Protein AF-A0A7Y8D3M2-F1 (afdb_monomer_lite)

Structure (mmCIF, N/CA/C/O backbone):
data_AF-A0A7Y8D3M2-F1
#
_entry.id   AF-A0A7Y8D3M2-F1
#
loop_
_atom_site.group_PDB
_atom_site.id
_atom_site.type_symbol
_atom_site.label_atom_id
_atom_site.label_alt_id
_atom_site.label_comp_id
_atom_site.label_asym_id
_atom_site.label_entity_id
_atom_site.label_seq_id
_atom_site.pdbx_PDB_ins_code
_atom_site.Cartn_x
_atom_site.Cartn_y
_atom_site.Cartn_z
_atom_site.occupancy
_atom_site.B_iso_or_equiv
_atom_site.auth_seq_id
_atom_site.auth_comp_id
_atom_site.auth_asym_id
_atom_site.auth_atom_id
_atom_site.pdbx_PDB_model_num
ATOM 1 N N . MET A 1 1 ? 18.137 -14.668 7.856 1.00 37.66 1 MET A N 1
ATOM 2 C CA . MET A 1 1 ? 16.930 -13.903 7.474 1.00 37.66 1 MET A CA 1
ATOM 3 C C . MET A 1 1 ? 17.131 -12.481 7.973 1.00 37.66 1 MET A C 1
ATOM 5 O O . MET A 1 1 ? 17.219 -12.313 9.177 1.00 37.66 1 MET A O 1
ATOM 9 N N . ARG A 1 2 ? 17.319 -11.489 7.088 1.00 42.94 2 ARG A N 1
ATOM 10 C CA . ARG A 1 2 ? 17.307 -10.069 7.501 1.00 42.94 2 ARG A CA 1
ATOM 11 C C . ARG A 1 2 ? 15.896 -9.751 7.978 1.00 42.94 2 ARG A C 1
ATOM 13 O O . ARG A 1 2 ? 14.955 -10.026 7.230 1.00 42.94 2 ARG A O 1
ATOM 20 N N . ASN A 1 3 ? 15.762 -9.272 9.208 1.00 48.16 3 ASN A N 1
ATOM 21 C CA . ASN A 1 3 ? 14.466 -9.111 9.857 1.00 48.16 3 ASN A CA 1
ATOM 22 C C . ASN A 1 3 ? 13.624 -8.103 9.062 1.00 48.16 3 ASN A C 1
ATOM 24 O O . ASN A 1 3 ? 14.144 -7.096 8.581 1.00 48.16 3 ASN A O 1
ATOM 28 N N . ARG A 1 4 ? 12.328 -8.384 8.890 1.00 54.56 4 ARG A N 1
ATOM 29 C CA . ARG A 1 4 ? 11.352 -7.494 8.230 1.00 54.56 4 ARG A CA 1
ATOM 30 C C . ARG A 1 4 ? 11.491 -6.053 8.740 1.00 54.56 4 ARG A C 1
ATOM 32 O O . ARG A 1 4 ? 11.530 -5.112 7.951 1.00 54.56 4 ARG A O 1
ATOM 39 N N . ASP A 1 5 ? 11.693 -5.924 10.045 1.00 53.41 5 ASP A N 1
ATOM 40 C CA . ASP A 1 5 ? 11.836 -4.652 10.741 1.00 53.41 5 ASP A CA 1
ATOM 41 C C . ASP A 1 5 ? 13.159 -3.946 10.396 1.00 53.41 5 ASP A C 1
ATOM 43 O O . ASP A 1 5 ? 13.180 -2.727 10.270 1.00 53.41 5 ASP A O 1
ATOM 47 N N . GLU A 1 6 ? 14.250 -4.673 10.127 1.00 52.72 6 GLU A N 1
ATOM 48 C CA . GLU A 1 6 ? 15.521 -4.078 9.678 1.00 52.72 6 GLU A CA 1
ATOM 49 C C . GLU A 1 6 ? 15.407 -3.493 8.266 1.00 52.72 6 GLU A C 1
ATOM 51 O O . GLU A 1 6 ? 15.977 -2.438 7.986 1.00 52.72 6 GLU A O 1
ATOM 56 N N . GLN A 1 7 ? 14.660 -4.151 7.369 1.00 57.50 7 GLN A N 1
ATOM 57 C CA . GLN A 1 7 ? 14.440 -3.629 6.017 1.00 57.50 7 GLN A CA 1
ATOM 58 C C . GLN A 1 7 ? 13.581 -2.368 6.050 1.00 57.50 7 GLN A C 1
ATOM 60 O O . GLN A 1 7 ? 13.940 -1.378 5.420 1.00 57.50 7 GLN A O 1
ATOM 65 N N . MET A 1 8 ? 12.495 -2.367 6.822 1.00 57.88 8 MET A N 1
ATOM 66 C CA . MET A 1 8 ? 11.630 -1.192 6.943 1.00 57.88 8 MET A CA 1
ATOM 67 C C . MET A 1 8 ? 12.329 -0.036 7.663 1.00 57.88 8 MET A C 1
ATOM 69 O O . MET A 1 8 ? 12.269 1.099 7.202 1.00 57.88 8 MET A O 1
ATOM 73 N N . THR A 1 9 ? 13.086 -0.320 8.724 1.00 56.69 9 THR A N 1
ATOM 74 C CA . THR A 1 9 ? 13.885 0.696 9.429 1.00 56.69 9 THR A CA 1
ATOM 75 C C . THR A 1 9 ? 14.975 1.281 8.527 1.00 56.69 9 THR A C 1
ATOM 77 O O . THR A 1 9 ? 15.267 2.472 8.617 1.00 56.69 9 THR A O 1
ATOM 80 N N . SER A 1 10 ? 15.542 0.483 7.612 1.00 59.31 10 SER A N 1
ATOM 81 C CA . SER A 1 10 ? 16.498 0.962 6.607 1.00 59.31 10 SER A CA 1
ATOM 82 C C . SER A 1 10 ? 15.880 1.966 5.629 1.00 59.31 10 SER A C 1
ATOM 84 O O . SER A 1 10 ? 16.559 2.923 5.268 1.00 59.31 10 SER A O 1
ATOM 86 N N . TYR A 1 11 ? 14.623 1.766 5.217 1.00 61.88 11 TYR A N 1
ATOM 87 C CA . TYR A 1 11 ? 13.899 2.651 4.289 1.00 61.88 11 TYR A CA 1
ATOM 88 C C . TYR A 1 11 ? 13.519 4.008 4.904 1.00 61.88 11 TYR A C 1
ATOM 90 O O . TYR A 1 11 ? 13.349 5.002 4.199 1.00 61.88 11 TYR A O 1
ATOM 98 N N . PHE A 1 12 ? 13.406 4.068 6.231 1.00 63.91 12 PHE A N 1
ATOM 99 C CA . PHE A 1 12 ? 13.009 5.273 6.959 1.00 63.91 12 PHE A CA 1
ATOM 100 C C . PHE A 1 12 ? 14.108 5.823 7.860 1.00 63.91 12 PHE A C 1
ATOM 102 O O . PHE A 1 12 ? 13.784 6.529 8.806 1.00 63.91 12 PHE A O 1
ATOM 109 N N . LYS A 1 13 ? 15.388 5.504 7.616 1.00 62.22 13 LYS A N 1
ATOM 110 C CA . LYS A 1 13 ? 16.495 5.817 8.542 1.00 62.22 13 LYS A CA 1
ATOM 111 C C . LYS A 1 13 ? 16.426 7.225 9.147 1.00 62.22 13 LYS A C 1
ATOM 113 O O . LYS A 1 13 ? 16.533 7.321 10.368 1.00 62.22 13 LYS A O 1
ATOM 118 N N . ASP A 1 14 ? 16.107 8.231 8.333 1.00 67.56 14 ASP A N 1
ATOM 119 C CA . ASP A 1 14 ? 16.062 9.64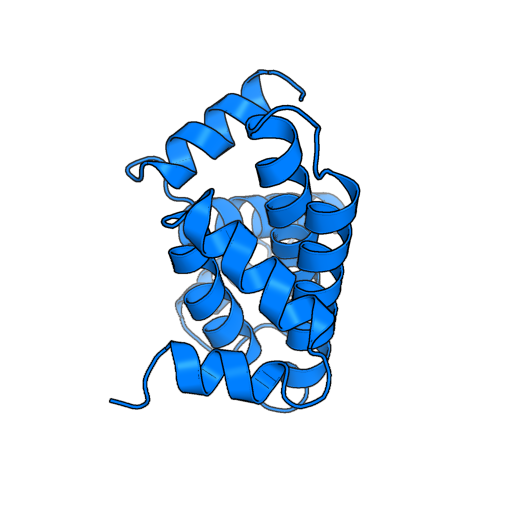8 8.723 1.00 67.56 14 ASP A CA 1
ATOM 120 C C . ASP A 1 14 ? 14.640 10.215 8.960 1.00 67.56 14 ASP A C 1
ATOM 122 O O . ASP A 1 14 ? 14.480 11.420 9.133 1.00 67.56 14 ASP A O 1
ATOM 126 N N . ASP A 1 15 ? 13.589 9.383 8.963 1.00 72.62 15 ASP A N 1
ATOM 127 C CA . ASP A 1 15 ? 12.196 9.821 9.162 1.00 72.62 15 ASP A CA 1
ATOM 128 C C . ASP A 1 15 ? 11.501 9.078 10.312 1.00 72.62 15 ASP A C 1
ATOM 130 O O . ASP A 1 15 ? 10.748 8.118 10.122 1.00 72.62 15 ASP A O 1
ATOM 134 N N . GLU A 1 16 ? 11.739 9.572 11.527 1.00 75.94 16 GLU A N 1
ATOM 135 C CA . GLU A 1 16 ? 11.112 9.086 12.762 1.00 75.94 16 GLU A CA 1
ATOM 136 C C . GLU A 1 16 ? 9.580 9.164 12.731 1.00 75.94 16 GLU A C 1
ATOM 138 O O . GLU A 1 16 ? 8.899 8.294 13.274 1.00 75.94 16 GLU A O 1
ATOM 143 N N . LYS A 1 17 ? 9.005 10.159 12.044 1.00 76.25 17 LYS A N 1
ATOM 144 C CA . LYS A 1 17 ? 7.549 10.305 11.951 1.00 76.25 17 LYS A CA 1
ATOM 145 C C . LYS A 1 17 ? 6.944 9.159 11.144 1.00 76.25 17 LYS A C 1
ATOM 147 O O . LYS A 1 17 ? 5.963 8.560 11.580 1.00 76.25 17 LYS A O 1
ATOM 152 N N . SER A 1 18 ? 7.546 8.818 10.007 1.00 75.25 18 SER A N 1
ATOM 153 C CA . SER A 1 18 ? 7.112 7.669 9.205 1.00 75.25 18 SER A CA 1
ATOM 154 C C . SER A 1 18 ? 7.260 6.348 9.963 1.00 75.25 18 SER A C 1
ATOM 156 O O . SER A 1 18 ? 6.365 5.514 9.863 1.00 75.25 18 SER A O 1
ATOM 158 N N . LYS A 1 19 ? 8.311 6.171 10.781 1.00 75.00 19 LYS A N 1
ATOM 159 C CA . LYS A 1 19 ? 8.466 4.981 11.648 1.00 75.00 19 LYS A CA 1
ATOM 160 C C . LYS A 1 19 ? 7.340 4.859 12.676 1.00 75.00 19 LYS A C 1
ATOM 162 O O . LYS A 1 19 ? 6.790 3.775 12.852 1.00 75.00 19 LYS A O 1
ATOM 167 N N . ILE A 1 20 ? 6.965 5.962 13.325 1.00 79.44 20 ILE A N 1
ATOM 168 C CA . ILE A 1 20 ? 5.862 5.981 14.297 1.00 79.44 20 ILE A CA 1
ATOM 169 C C . ILE A 1 20 ? 4.537 5.635 13.612 1.00 79.44 20 ILE A C 1
ATOM 171 O O . ILE A 1 20 ? 3.802 4.780 14.095 1.00 79.44 20 ILE A O 1
ATOM 175 N N . ILE A 1 21 ? 4.243 6.256 12.466 1.00 77.62 21 ILE A N 1
ATOM 176 C CA . ILE A 1 21 ? 3.005 5.991 11.716 1.00 77.62 21 ILE A CA 1
ATOM 177 C C . ILE A 1 21 ? 2.954 4.535 11.250 1.00 77.62 21 ILE A C 1
ATOM 179 O O . ILE A 1 21 ? 1.905 3.900 11.327 1.00 77.62 21 ILE A O 1
ATOM 183 N N . LEU A 1 22 ? 4.088 3.993 10.809 1.00 76.19 22 LEU A N 1
ATOM 184 C CA . LEU A 1 22 ? 4.212 2.590 10.441 1.00 76.19 22 LEU A CA 1
ATOM 185 C C . LEU A 1 22 ? 3.873 1.663 11.617 1.00 76.19 22 LEU A C 1
ATOM 187 O O . LEU A 1 22 ? 3.149 0.691 11.441 1.00 76.19 22 LEU A O 1
ATOM 191 N N . HIS A 1 23 ? 4.359 1.984 12.816 1.00 78.12 23 HIS A N 1
ATOM 192 C CA . HIS A 1 23 ? 4.078 1.208 14.021 1.00 78.12 23 HIS A CA 1
ATOM 193 C C . HIS A 1 23 ? 2.602 1.293 14.449 1.00 78.12 23 HIS A C 1
ATOM 195 O O . HIS A 1 23 ? 2.010 0.298 14.871 1.00 78.12 23 HIS A O 1
ATOM 201 N N . ILE A 1 24 ? 1.975 2.463 14.284 1.00 78.69 24 ILE A N 1
ATOM 202 C CA . ILE A 1 24 ? 0.531 2.636 14.497 1.00 78.69 24 ILE A CA 1
ATOM 203 C C . ILE A 1 24 ? -0.253 1.787 13.490 1.00 78.69 24 ILE A C 1
ATOM 205 O O . ILE A 1 24 ? -1.150 1.050 13.885 1.00 78.69 24 ILE A O 1
ATOM 209 N N . LEU A 1 25 ? 0.108 1.833 12.204 1.00 77.88 25 LEU A N 1
ATOM 210 C CA . LEU A 1 25 ? -0.511 1.001 11.170 1.00 77.88 25 LEU A CA 1
ATOM 211 C C . LEU A 1 25 ? -0.338 -0.494 11.465 1.00 77.88 25 LEU A C 1
ATOM 213 O O . LEU A 1 25 ? -1.263 -1.267 11.245 1.00 77.88 25 LEU A O 1
ATOM 217 N N . GLU A 1 26 ? 0.824 -0.910 11.965 1.00 77.69 26 GLU A N 1
ATOM 218 C CA . GLU A 1 26 ? 1.073 -2.298 12.354 1.00 77.69 26 GLU A CA 1
ATOM 219 C C . GLU A 1 26 ? 0.181 -2.758 13.505 1.00 77.69 26 GLU A C 1
ATOM 221 O O . GLU A 1 26 ? -0.290 -3.894 13.494 1.00 77.69 26 GLU A O 1
ATOM 226 N N . THR A 1 27 ? -0.074 -1.871 14.464 1.00 78.19 27 THR A N 1
ATOM 227 C CA . THR A 1 27 ? -0.938 -2.153 15.612 1.00 78.19 27 THR A CA 1
ATOM 228 C C . THR A 1 27 ? -2.411 -2.195 15.203 1.00 78.19 27 THR A C 1
ATOM 230 O O . THR A 1 27 ? -3.128 -3.118 15.585 1.00 78.19 27 THR A O 1
ATOM 233 N N . ASP A 1 28 ? -2.851 -1.232 14.389 1.00 73.00 28 ASP A N 1
ATOM 234 C CA . ASP A 1 28 ? -4.240 -1.110 13.938 1.00 73.00 28 ASP A CA 1
ATOM 235 C C . ASP A 1 28 ? -4.602 -2.165 12.879 1.00 73.00 28 ASP A C 1
ATOM 237 O O . ASP A 1 28 ? -5.699 -2.723 12.887 1.00 73.00 28 ASP A O 1
ATOM 241 N N . TRP A 1 29 ? -3.677 -2.452 11.958 1.00 73.75 29 TRP A N 1
ATOM 242 C CA . TRP A 1 29 ? -3.884 -3.324 10.801 1.00 73.75 29 TRP A CA 1
ATOM 243 C C . TRP A 1 29 ? -2.661 -4.212 10.507 1.00 73.75 29 TRP A C 1
ATOM 245 O O . TRP A 1 29 ? -1.997 -4.054 9.473 1.00 73.75 29 TRP A O 1
ATOM 255 N N . PRO A 1 30 ? -2.405 -5.246 11.334 1.00 70.75 30 PRO A N 1
ATOM 256 C CA . PRO A 1 30 ? -1.269 -6.157 11.147 1.00 70.75 30 PRO A CA 1
ATOM 257 C C . PRO A 1 30 ? -1.259 -6.850 9.775 1.00 70.75 30 PRO A C 1
ATOM 259 O O . PRO A 1 30 ? -0.211 -7.215 9.243 1.00 70.75 30 PRO A O 1
ATOM 262 N N . THR A 1 31 ? -2.437 -7.042 9.179 1.00 67.12 31 THR A N 1
ATOM 263 C CA . THR A 1 31 ? -2.607 -7.649 7.854 1.00 67.12 31 THR A CA 1
ATOM 264 C C . THR A 1 31 ? -2.253 -6.692 6.716 1.00 67.12 31 THR A C 1
ATOM 266 O O . THR A 1 31 ? -1.716 -7.142 5.708 1.00 67.12 31 THR A O 1
ATOM 269 N N . ALA A 1 32 ? -2.455 -5.379 6.875 1.00 67.12 32 ALA A N 1
ATOM 270 C CA . ALA A 1 32 ? -2.008 -4.381 5.898 1.00 67.12 32 ALA A CA 1
ATOM 271 C C . ALA A 1 32 ? -0.472 -4.330 5.82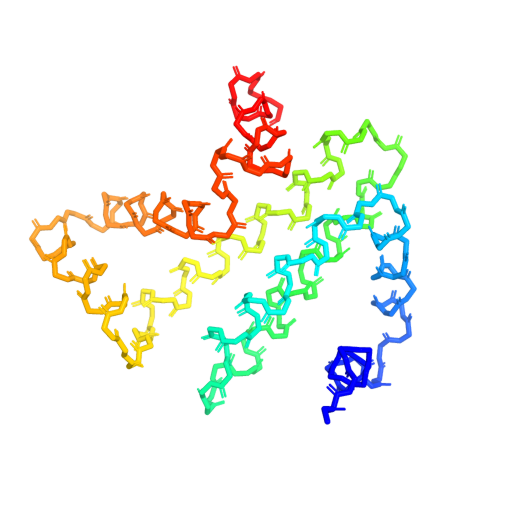4 1.00 67.12 32 ALA A C 1
ATOM 273 O O . ALA A 1 32 ? 0.106 -4.190 4.746 1.00 67.12 32 ALA A O 1
ATOM 274 N N . MET A 1 33 ? 0.204 -4.576 6.949 1.00 70.00 33 MET A N 1
ATOM 275 C CA . MET A 1 33 ? 1.663 -4.707 7.002 1.00 70.00 33 MET A CA 1
ATOM 276 C C . MET A 1 33 ? 2.208 -5.930 6.258 1.00 70.00 33 MET A C 1
ATOM 278 O O . MET A 1 33 ? 3.398 -5.970 5.961 1.00 70.00 33 MET A O 1
ATOM 282 N N . GLN A 1 34 ? 1.378 -6.918 5.911 1.00 67.44 34 GLN A N 1
ATOM 283 C CA . GLN A 1 34 ? 1.804 -8.038 5.059 1.00 67.44 34 GLN A CA 1
ATOM 284 C C . GLN A 1 34 ? 1.924 -7.627 3.584 1.00 67.44 34 GLN A C 1
ATOM 286 O O . GLN A 1 34 ? 2.667 -8.250 2.823 1.00 67.44 34 GLN A O 1
ATOM 291 N N . VAL A 1 35 ? 1.236 -6.552 3.191 1.00 66.31 35 VAL A N 1
ATOM 292 C CA . VAL A 1 35 ? 1.246 -6.007 1.829 1.00 66.31 35 VAL A CA 1
ATOM 293 C C . VAL A 1 35 ? 2.522 -5.208 1.568 1.00 66.31 35 VAL A C 1
ATOM 295 O O . VAL A 1 35 ? 3.077 -5.27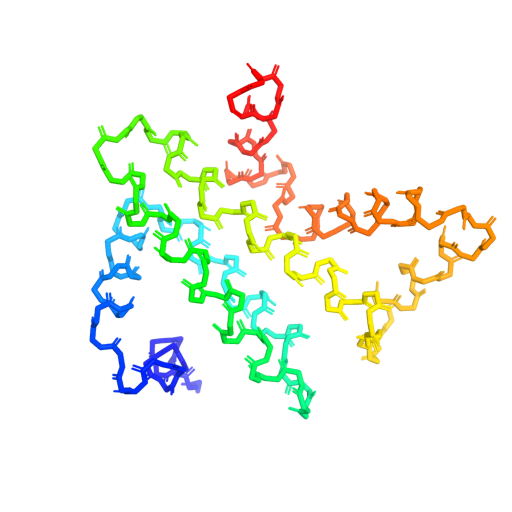2 0.474 1.00 66.31 35 VAL A O 1
ATOM 298 N N . VAL A 1 36 ? 3.038 -4.508 2.583 1.00 67.56 36 VAL A N 1
ATOM 299 C CA . VAL A 1 36 ? 4.184 -3.594 2.444 1.00 67.56 36 VAL A CA 1
ATOM 300 C C . VAL A 1 36 ? 5.473 -4.299 1.990 1.00 67.56 36 VAL A C 1
ATOM 302 O O . VAL A 1 36 ? 6.080 -3.834 1.030 1.00 67.56 36 VAL A O 1
ATOM 305 N N . PRO A 1 37 ? 5.899 -5.443 2.562 1.00 65.12 37 PRO A N 1
ATOM 306 C CA . PRO A 1 37 ? 7.077 -6.162 2.078 1.00 65.12 37 PRO A CA 1
ATOM 307 C C . PRO A 1 37 ? 6.926 -6.681 0.645 1.00 65.12 37 PRO A C 1
ATOM 309 O O . PRO A 1 37 ? 7.899 -6.668 -0.102 1.00 65.12 37 PRO A O 1
ATOM 312 N N . ARG A 1 38 ? 5.720 -7.117 0.248 1.00 65.19 38 ARG A N 1
ATOM 313 C CA . ARG A 1 38 ? 5.440 -7.549 -1.131 1.00 65.19 38 ARG A CA 1
ATOM 314 C C . ARG A 1 38 ? 5.513 -6.367 -2.091 1.00 65.19 38 ARG A C 1
ATOM 316 O O . ARG A 1 38 ? 6.194 -6.457 -3.102 1.00 65.19 38 ARG A O 1
ATOM 323 N N . ALA A 1 39 ? 4.902 -5.242 -1.732 1.00 65.25 39 ALA A N 1
ATOM 324 C CA . ALA A 1 39 ? 5.009 -3.987 -2.468 1.00 65.25 39 ALA A CA 1
ATOM 325 C C . ALA A 1 39 ? 6.477 -3.553 -2.642 1.00 65.25 39 ALA A C 1
ATOM 327 O O . ALA A 1 39 ? 6.907 -3.264 -3.752 1.00 65.25 39 ALA A O 1
ATOM 328 N N . LEU A 1 40 ? 7.276 -3.605 -1.572 1.00 65.75 40 LEU A N 1
ATOM 329 C CA . LEU A 1 40 ? 8.703 -3.268 -1.607 1.00 65.75 40 LEU A CA 1
ATOM 330 C C . LEU A 1 40 ? 9.544 -4.251 -2.439 1.00 65.75 40 LEU A C 1
ATOM 332 O O . LEU A 1 40 ? 10.554 -3.843 -3.008 1.00 65.75 40 LEU A O 1
ATOM 336 N N . GLN A 1 41 ? 9.151 -5.526 -2.546 1.00 65.00 41 GLN A N 1
ATOM 337 C CA . GLN A 1 41 ? 9.808 -6.480 -3.451 1.00 65.00 41 GLN A CA 1
ATOM 338 C C . GLN A 1 41 ? 9.649 -6.072 -4.920 1.00 65.00 41 GLN A C 1
ATOM 340 O O . GLN A 1 41 ? 10.622 -6.166 -5.663 1.00 65.00 41 GLN A O 1
ATOM 345 N N . TYR A 1 42 ? 8.487 -5.543 -5.315 1.00 60.75 42 TYR A N 1
ATOM 346 C CA . TYR A 1 42 ? 8.274 -5.000 -6.664 1.00 60.75 42 TYR A CA 1
ATOM 347 C C . TYR A 1 42 ? 9.044 -3.696 -6.924 1.00 60.75 42 TYR A C 1
ATOM 349 O O . TYR A 1 42 ? 9.278 -3.341 -8.071 1.00 60.75 42 TYR A O 1
ATOM 357 N N . MET A 1 43 ? 9.466 -2.989 -5.872 1.00 63.03 43 MET A N 1
ATOM 358 C CA . MET A 1 43 ? 10.170 -1.703 -5.969 1.00 63.03 43 MET A CA 1
ATOM 359 C C . MET A 1 43 ? 11.703 -1.840 -5.889 1.00 63.03 43 MET A C 1
ATOM 361 O O . MET A 1 43 ? 12.413 -0.834 -5.904 1.00 63.03 43 MET A O 1
ATOM 365 N N . ARG A 1 44 ? 12.234 -3.063 -5.755 1.00 57.00 44 ARG A N 1
ATOM 366 C CA . ARG A 1 44 ? 13.620 -3.332 -5.329 1.00 57.00 44 ARG A CA 1
ATOM 367 C C . ARG A 1 44 ? 14.683 -3.364 -6.436 1.00 57.00 44 ARG A C 1
ATOM 369 O O . ARG A 1 44 ? 15.843 -3.640 -6.132 1.00 57.00 44 ARG A O 1
ATOM 376 N N . THR A 1 45 ? 14.333 -3.081 -7.686 1.00 56.81 45 THR A N 1
ATOM 377 C CA . THR A 1 45 ? 15.257 -3.136 -8.830 1.00 56.81 45 THR A CA 1
ATOM 378 C C . THR A 1 45 ? 15.792 -1.750 -9.210 1.00 56.81 45 THR A C 1
ATOM 380 O O . THR A 1 45 ? 15.129 -0.979 -9.893 1.00 56.81 45 THR A O 1
ATOM 383 N N . GLY A 1 46 ? 17.028 -1.428 -8.810 1.00 59.91 46 GLY A N 1
ATOM 384 C CA . GLY A 1 46 ? 17.745 -0.246 -9.316 1.00 59.91 46 GLY A CA 1
ATOM 385 C C . GLY A 1 46 ? 17.090 1.100 -8.963 1.00 59.91 46 GLY A C 1
ATOM 386 O O . GLY A 1 46 ? 16.836 1.384 -7.794 1.00 59.91 46 GLY A O 1
ATOM 387 N N . GLU A 1 47 ? 16.837 1.946 -9.966 1.00 58.56 47 GLU A N 1
ATOM 388 C CA . GLU A 1 47 ? 16.313 3.318 -9.811 1.00 58.56 47 GLU A CA 1
ATOM 389 C C . GLU A 1 47 ? 14.885 3.389 -9.225 1.00 58.56 47 GLU A C 1
ATOM 391 O O . GLU A 1 47 ? 14.446 4.448 -8.771 1.00 58.56 47 GLU A O 1
ATOM 396 N N . THR A 1 48 ? 14.161 2.265 -9.152 1.00 64.75 48 THR A N 1
ATOM 397 C CA . THR A 1 48 ? 12.776 2.209 -8.649 1.00 64.75 48 THR A CA 1
ATOM 398 C C . THR A 1 48 ? 12.660 2.318 -7.126 1.00 64.75 48 THR A C 1
ATOM 400 O O . THR A 1 48 ? 11.569 2.556 -6.606 1.00 64.75 48 THR A O 1
ATOM 403 N N . VAL A 1 49 ? 13.772 2.180 -6.397 1.00 67.81 49 VAL A N 1
ATOM 404 C CA . VAL A 1 49 ? 13.803 2.192 -4.923 1.00 67.81 49 VAL A CA 1
ATOM 405 C C . VAL A 1 49 ? 13.344 3.542 -4.363 1.00 67.81 49 VAL A C 1
ATOM 407 O O . VAL A 1 49 ? 12.474 3.581 -3.493 1.00 67.81 49 VAL A O 1
ATOM 410 N N . ALA A 1 50 ? 13.851 4.651 -4.910 1.00 70.31 50 ALA A N 1
ATOM 411 C CA . ALA A 1 50 ? 13.475 6.002 -4.479 1.00 70.31 50 ALA A CA 1
ATOM 412 C C . ALA A 1 50 ? 12.000 6.321 -4.784 1.00 70.31 50 ALA A C 1
ATOM 414 O O . ALA A 1 50 ? 11.329 7.031 -4.031 1.00 70.31 50 ALA A O 1
ATOM 415 N N . TYR A 1 51 ? 11.468 5.767 -5.877 1.00 73.00 51 TYR A N 1
ATOM 416 C CA . TYR A 1 51 ? 10.053 5.893 -6.207 1.00 73.00 51 TYR A CA 1
ATOM 417 C C . TYR A 1 51 ? 9.184 5.102 -5.223 1.00 73.00 51 TYR A C 1
ATOM 419 O O . TYR A 1 51 ? 8.204 5.630 -4.701 1.00 73.00 51 TYR A O 1
ATOM 427 N N . GLY A 1 52 ? 9.578 3.868 -4.907 1.00 73.06 52 GLY A N 1
ATOM 428 C CA . GLY A 1 52 ? 8.901 3.042 -3.914 1.00 73.06 52 GLY A CA 1
ATOM 429 C C . GLY A 1 52 ? 8.842 3.686 -2.528 1.00 73.06 52 GLY A C 1
ATOM 430 O O . GLY A 1 52 ? 7.787 3.717 -1.893 1.00 73.06 52 GLY A O 1
ATOM 431 N N . GLU A 1 53 ? 9.947 4.296 -2.097 1.00 74.88 53 GLU A N 1
ATOM 432 C CA . GLU A 1 53 ? 9.996 5.105 -0.876 1.00 74.88 53 GLU A CA 1
ATOM 433 C C . GLU A 1 53 ? 9.008 6.268 -0.911 1.00 74.88 53 GLU A C 1
ATOM 435 O O . GLU A 1 53 ? 8.283 6.496 0.059 1.00 74.88 53 GLU A O 1
ATOM 440 N N . LYS A 1 54 ? 8.948 6.997 -2.029 1.00 80.75 54 LYS A N 1
ATOM 441 C CA . LYS A 1 54 ? 8.018 8.116 -2.200 1.00 80.75 54 LYS A CA 1
ATOM 442 C C . LYS A 1 54 ? 6.561 7.658 -2.103 1.00 80.75 54 LYS A C 1
ATOM 444 O O . LYS A 1 54 ? 5.773 8.309 -1.419 1.00 80.75 54 LYS A O 1
ATOM 449 N N . VAL A 1 55 ? 6.213 6.537 -2.737 1.00 82.56 55 VAL A N 1
ATOM 450 C CA . VAL A 1 55 ? 4.864 5.946 -2.683 1.00 82.56 55 VAL A CA 1
ATOM 451 C C . VAL A 1 55 ? 4.504 5.539 -1.256 1.00 82.56 55 VAL A C 1
ATOM 453 O O . VAL A 1 55 ? 3.425 5.878 -0.762 1.00 82.56 55 VAL A O 1
ATOM 456 N N . LEU A 1 56 ? 5.415 4.863 -0.554 1.00 81.50 56 LEU A N 1
ATOM 457 C CA . LEU A 1 56 ? 5.165 4.420 0.814 1.00 81.50 56 LEU A CA 1
ATOM 458 C C . LEU A 1 56 ? 5.033 5.609 1.779 1.00 81.50 56 LEU A C 1
ATOM 460 O O . LEU A 1 56 ? 4.130 5.625 2.613 1.00 81.50 56 LEU A O 1
ATOM 464 N N . ARG A 1 57 ? 5.860 6.650 1.623 1.00 83.06 57 ARG A N 1
ATOM 465 C CA . ARG A 1 57 ? 5.748 7.903 2.389 1.00 83.06 57 ARG A CA 1
ATOM 466 C C . ARG A 1 57 ? 4.420 8.614 2.136 1.00 83.06 57 ARG A C 1
ATOM 468 O O . ARG A 1 57 ? 3.795 9.068 3.090 1.00 83.06 57 ARG A O 1
ATOM 475 N N . ALA A 1 58 ? 3.965 8.681 0.885 1.00 86.12 58 ALA A N 1
ATOM 476 C CA . ALA A 1 58 ? 2.665 9.260 0.547 1.00 86.12 58 ALA A CA 1
ATOM 477 C C . ALA A 1 58 ? 1.510 8.474 1.192 1.00 86.12 58 ALA A C 1
ATOM 479 O O . ALA A 1 58 ? 0.605 9.070 1.774 1.00 86.12 58 ALA A O 1
ATOM 480 N N . SER A 1 59 ? 1.596 7.143 1.168 1.00 86.88 59 SER A N 1
ATOM 481 C CA . SER A 1 59 ? 0.616 6.239 1.786 1.00 86.88 59 SER A CA 1
ATOM 482 C C . SER A 1 59 ? 0.550 6.420 3.307 1.00 86.88 59 SER A C 1
ATOM 484 O O . SER A 1 59 ? -0.532 6.530 3.882 1.00 86.88 59 SER A O 1
ATOM 486 N N . LEU A 1 60 ? 1.704 6.524 3.978 1.00 85.19 60 LEU A N 1
ATOM 487 C CA . LEU A 1 60 ? 1.773 6.786 5.420 1.00 85.19 60 LEU A CA 1
ATOM 488 C C . LEU A 1 60 ? 1.296 8.199 5.778 1.00 85.19 60 LEU A C 1
ATOM 490 O O . LEU A 1 60 ? 0.612 8.381 6.783 1.00 85.19 60 LEU A O 1
ATOM 494 N N . ALA A 1 61 ? 1.604 9.203 4.958 1.00 86.88 61 ALA A N 1
ATOM 495 C CA . ALA A 1 61 ? 1.115 10.562 5.166 1.00 86.88 61 ALA A CA 1
ATOM 496 C C . ALA A 1 61 ? -0.417 10.637 5.062 1.00 86.88 61 ALA A C 1
ATOM 498 O O . ALA A 1 61 ? -1.054 11.274 5.903 1.00 86.88 61 ALA A O 1
ATOM 499 N N . ALA A 1 62 ? -1.005 9.948 4.080 1.00 87.00 62 ALA A N 1
ATOM 500 C CA . ALA A 1 62 ? -2.450 9.844 3.916 1.00 87.00 62 ALA A CA 1
ATOM 501 C C . ALA A 1 62 ? -3.107 9.083 5.081 1.00 87.00 62 ALA A C 1
ATOM 503 O O . ALA A 1 62 ? -4.105 9.554 5.626 1.00 87.00 62 ALA A O 1
ATOM 504 N N . TYR A 1 63 ? -2.503 7.982 5.544 1.00 86.38 63 TYR A N 1
ATOM 505 C CA . TYR A 1 63 ? -2.948 7.285 6.756 1.00 86.38 63 TYR A CA 1
ATOM 506 C C . TYR A 1 63 ? -2.940 8.202 7.984 1.00 86.38 63 TYR A C 1
ATOM 508 O O . TYR A 1 63 ? -3.925 8.282 8.714 1.00 86.38 63 TYR A O 1
ATOM 516 N N . ASN A 1 64 ? -1.849 8.947 8.183 1.00 86.69 64 ASN A N 1
ATOM 517 C CA . ASN A 1 64 ? -1.711 9.885 9.291 1.00 86.69 64 ASN A CA 1
ATOM 518 C C . ASN A 1 64 ? -2.754 11.011 9.239 1.00 86.69 64 ASN A C 1
ATOM 520 O O . ASN A 1 64 ? -3.271 11.413 10.276 1.00 86.69 64 ASN A O 1
ATOM 524 N N . ALA A 1 65 ? -3.072 11.520 8.047 1.00 89.12 65 ALA A N 1
ATOM 525 C CA . ALA A 1 65 ? -4.124 12.520 7.863 1.00 89.12 65 ALA A CA 1
ATOM 526 C C . ALA A 1 65 ? -5.531 11.962 8.143 1.00 89.12 65 ALA A C 1
ATOM 528 O O . ALA A 1 65 ? -6.421 12.716 8.527 1.00 89.12 65 ALA A O 1
ATOM 529 N N . ALA A 1 66 ? -5.723 10.651 7.980 1.00 87.19 66 ALA A N 1
ATOM 530 C CA . ALA A 1 66 ? -6.974 9.963 8.269 1.00 87.19 66 ALA A CA 1
ATOM 531 C C . ALA A 1 66 ? -7.098 9.490 9.731 1.00 87.19 66 ALA A C 1
ATOM 533 O O . ALA A 1 66 ? -8.129 8.923 10.098 1.00 87.19 66 ALA A O 1
ATOM 534 N N . LEU A 1 67 ? -6.093 9.700 10.590 1.00 84.25 67 LEU A N 1
ATOM 535 C CA . LEU A 1 67 ? -6.192 9.340 12.009 1.00 84.25 67 LEU A CA 1
ATOM 536 C C . LEU A 1 67 ? -7.391 10.039 12.668 1.00 84.25 67 LEU A C 1
ATOM 538 O O . LEU A 1 67 ? -7.618 11.231 12.485 1.00 84.25 67 LEU A O 1
ATOM 542 N N . GLY A 1 68 ? -8.177 9.273 13.428 1.00 82.50 68 GLY A N 1
ATOM 543 C CA . GLY A 1 68 ? -9.440 9.732 14.021 1.00 82.50 68 GLY A CA 1
ATOM 544 C C . GLY A 1 68 ? -10.684 9.534 13.143 1.00 82.50 68 GLY A C 1
ATOM 545 O O . GLY A 1 68 ? -11.796 9.678 13.644 1.00 82.50 68 GLY A O 1
ATOM 546 N N . LEU A 1 69 ? -10.533 9.152 11.868 1.00 88.69 69 LEU A N 1
ATOM 547 C CA . LEU A 1 69 ? -11.644 8.728 11.004 1.00 88.69 69 LEU A CA 1
ATOM 548 C C . LEU A 1 69 ? -11.976 7.241 11.202 1.00 88.69 69 LEU A C 1
ATOM 550 O O . LEU A 1 69 ? -11.175 6.521 11.800 1.00 88.69 69 LEU A O 1
ATOM 554 N N . PRO A 1 70 ? -13.118 6.740 10.687 1.00 85.81 70 PRO A N 1
ATOM 555 C CA . PRO A 1 70 ? -13.454 5.323 10.760 1.00 85.81 70 PRO A CA 1
ATOM 556 C C . PRO A 1 70 ? -12.363 4.423 10.178 1.00 85.81 70 PRO A C 1
ATOM 558 O O . PRO A 1 70 ? -11.731 4.745 9.173 1.00 85.81 70 PRO A O 1
ATOM 561 N N . ASP A 1 71 ? -12.196 3.255 10.787 1.00 80.25 71 ASP A N 1
ATOM 562 C CA . ASP A 1 71 ? -11.202 2.232 10.453 1.00 80.25 71 ASP A CA 1
ATOM 563 C C . ASP A 1 71 ? -11.069 1.943 8.946 1.00 80.25 71 ASP A C 1
ATOM 565 O O . ASP A 1 71 ? -9.963 1.913 8.406 1.00 80.25 71 ASP A O 1
ATOM 569 N N . GLN A 1 72 ? -12.198 1.811 8.243 1.00 81.12 72 GLN A N 1
ATOM 570 C CA . GLN A 1 72 ? -12.239 1.585 6.793 1.00 81.12 72 GLN A CA 1
ATOM 571 C C . GLN A 1 72 ? -11.677 2.765 5.988 1.00 81.12 72 GLN A C 1
ATOM 573 O O . GLN A 1 72 ? -10.976 2.558 5.000 1.00 81.12 72 GLN A O 1
ATOM 578 N N . THR A 1 73 ? -11.943 3.996 6.426 1.00 83.44 73 THR A N 1
ATOM 579 C CA . THR A 1 73 ? -11.434 5.219 5.796 1.00 83.44 73 THR A CA 1
ATOM 580 C C . THR A 1 73 ? -9.927 5.350 5.997 1.00 83.44 73 THR A C 1
ATOM 582 O O . THR A 1 73 ? -9.221 5.703 5.056 1.00 83.44 73 THR A O 1
ATOM 585 N N . ARG A 1 74 ? -9.413 5.006 7.188 1.00 84.81 74 ARG A N 1
ATOM 586 C CA . ARG A 1 74 ? -7.963 5.013 7.457 1.00 84.81 74 ARG A CA 1
ATOM 587 C C . ARG A 1 74 ? -7.241 3.984 6.602 1.00 84.81 74 ARG A C 1
ATOM 589 O O . ARG A 1 74 ? -6.262 4.308 5.936 1.00 84.81 74 ARG A O 1
ATOM 596 N N . LEU A 1 75 ? -7.765 2.759 6.564 1.00 82.06 75 LEU A N 1
ATOM 597 C CA . LEU A 1 75 ? -7.190 1.690 5.757 1.00 82.06 75 LEU A CA 1
ATOM 598 C C . LEU A 1 75 ? -7.196 2.044 4.265 1.00 82.06 75 LEU A C 1
ATOM 600 O O . LEU A 1 75 ? -6.196 1.834 3.581 1.00 82.06 75 LEU A O 1
ATOM 604 N N . LYS A 1 76 ? -8.288 2.637 3.769 1.00 84.69 76 LYS A N 1
ATOM 605 C CA . LYS A 1 76 ? -8.360 3.129 2.393 1.00 84.69 76 LYS A CA 1
ATOM 606 C C . LYS A 1 76 ? -7.329 4.217 2.111 1.00 84.69 76 LYS A C 1
ATOM 608 O O . LYS A 1 76 ? -6.619 4.116 1.116 1.00 84.69 76 LYS A O 1
ATOM 613 N N . ALA A 1 77 ? -7.199 5.198 3.003 1.00 86.88 77 ALA A N 1
ATOM 614 C CA . ALA A 1 77 ? -6.225 6.277 2.864 1.00 86.88 77 ALA A CA 1
ATOM 615 C C . ALA A 1 77 ? -4.780 5.761 2.771 1.00 86.88 77 ALA A C 1
ATOM 617 O O . ALA A 1 77 ? -3.957 6.379 2.107 1.00 86.88 77 ALA A O 1
ATOM 618 N N . PHE A 1 78 ? -4.473 4.618 3.391 1.00 86.81 78 PHE A N 1
ATOM 619 C CA . PHE A 1 78 ? -3.183 3.954 3.227 1.00 86.81 78 PHE A CA 1
ATOM 620 C C . PHE A 1 78 ? -3.069 3.161 1.916 1.00 86.81 78 PHE A C 1
ATOM 622 O O . PHE A 1 78 ? -2.087 3.304 1.190 1.00 86.81 78 PHE A O 1
ATOM 629 N N . LEU A 1 79 ? -4.045 2.298 1.617 1.00 83.25 79 LEU A N 1
ATOM 630 C CA . LEU A 1 79 ? -3.954 1.352 0.500 1.00 83.25 79 LEU A CA 1
ATOM 631 C C . LEU A 1 79 ? -4.075 2.024 -0.867 1.00 83.25 79 LEU A C 1
ATOM 633 O O . LEU A 1 79 ? -3.440 1.581 -1.819 1.00 83.25 79 LEU A O 1
ATOM 637 N N . GLU A 1 80 ? -4.873 3.081 -0.984 1.00 86.12 80 GLU A N 1
ATOM 638 C CA . GLU A 1 80 ? -5.157 3.704 -2.273 1.00 86.12 80 GLU A CA 1
ATOM 639 C C . GLU A 1 80 ? -3.924 4.376 -2.906 1.00 86.12 80 GLU A C 1
ATOM 641 O O . GLU A 1 80 ? -3.577 3.992 -4.027 1.00 86.12 80 GLU A O 1
ATOM 646 N N . PRO A 1 81 ? -3.168 5.246 -2.202 1.00 85.56 81 PRO A N 1
ATOM 647 C CA . PRO A 1 81 ? -1.913 5.784 -2.731 1.00 85.56 81 PRO A CA 1
ATOM 648 C C . PRO A 1 81 ? -0.858 4.701 -2.987 1.00 85.56 81 PRO A C 1
ATOM 650 O O . PRO A 1 81 ? -0.051 4.830 -3.909 1.00 85.56 81 PRO A O 1
ATOM 653 N N . LEU A 1 82 ? -0.865 3.622 -2.195 1.00 83.25 82 LEU A N 1
ATOM 654 C CA . LEU A 1 82 ? 0.069 2.507 -2.351 1.00 83.25 82 LEU A CA 1
ATOM 655 C C . LEU A 1 82 ? -0.188 1.747 -3.659 1.00 83.25 82 LEU A C 1
ATOM 657 O O . LEU A 1 82 ? 0.743 1.505 -4.427 1.00 83.25 82 LEU A O 1
ATOM 661 N N . ILE A 1 83 ? -1.448 1.390 -3.922 1.00 81.94 83 ILE A N 1
ATOM 662 C CA . ILE A 1 83 ? -1.875 0.682 -5.136 1.00 81.94 83 ILE A CA 1
ATOM 663 C C . ILE A 1 83 ? -1.682 1.570 -6.367 1.00 81.94 83 ILE A C 1
ATOM 665 O O . ILE A 1 83 ? -1.184 1.098 -7.390 1.00 81.94 83 ILE A O 1
ATOM 669 N N . GLU A 1 84 ? -2.048 2.850 -6.283 1.00 83.25 84 GLU A N 1
ATOM 670 C CA . GLU A 1 84 ? -1.887 3.799 -7.386 1.00 83.25 84 GLU A CA 1
ATOM 671 C C . GLU A 1 84 ? -0.411 4.001 -7.737 1.00 83.25 84 GLU A C 1
ATOM 673 O O . GLU A 1 84 ? -0.025 3.867 -8.899 1.00 83.25 84 GLU A O 1
ATOM 678 N N . GLY A 1 85 ? 0.437 4.227 -6.731 1.00 78.25 85 GLY A N 1
ATOM 679 C CA . GLY A 1 85 ? 1.874 4.376 -6.928 1.00 78.25 85 GLY A CA 1
ATOM 680 C C . GLY A 1 85 ? 2.523 3.125 -7.520 1.00 78.25 85 GLY A C 1
ATOM 681 O O . GLY A 1 85 ? 3.330 3.225 -8.440 1.00 78.25 85 GLY A O 1
ATOM 682 N N . LEU A 1 86 ? 2.136 1.933 -7.064 1.00 75.25 86 LEU A N 1
ATOM 683 C CA . LEU A 1 86 ? 2.603 0.677 -7.658 1.00 75.25 86 LEU A CA 1
ATOM 684 C C . LEU A 1 86 ? 2.134 0.499 -9.105 1.00 75.25 86 LEU A C 1
ATOM 686 O O . LEU A 1 86 ? 2.915 0.066 -9.948 1.00 75.25 86 LEU A O 1
ATOM 690 N N . SER A 1 87 ? 0.887 0.866 -9.404 1.00 74.50 87 SER A N 1
ATOM 691 C CA . SER A 1 87 ? 0.339 0.806 -10.765 1.00 74.50 87 SER A CA 1
ATOM 692 C C . SER A 1 87 ? 1.121 1.712 -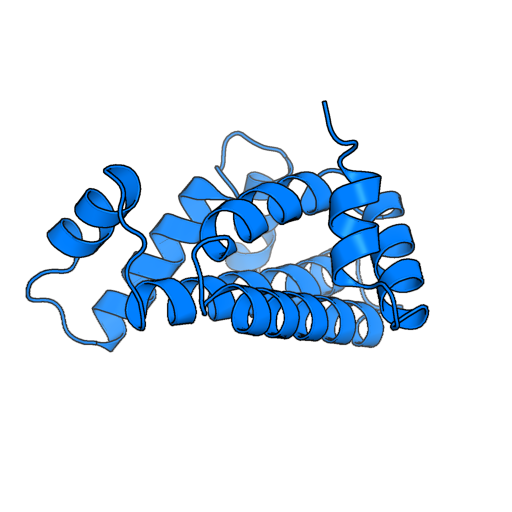11.712 1.00 74.50 87 SER A C 1
ATOM 694 O O . SER A 1 87 ? 1.510 1.291 -12.800 1.00 74.50 87 SER A O 1
ATOM 696 N N . ALA A 1 88 ? 1.399 2.942 -11.274 1.00 74.94 88 ALA A N 1
ATOM 697 C CA . ALA A 1 88 ? 2.186 3.903 -12.032 1.00 74.94 88 ALA A CA 1
ATOM 698 C C . ALA A 1 88 ? 3.636 3.435 -12.228 1.00 74.94 88 ALA A C 1
ATOM 700 O O . ALA A 1 88 ? 4.177 3.588 -13.322 1.00 74.94 88 ALA A O 1
ATOM 701 N N . LEU A 1 89 ? 4.247 2.827 -11.204 1.00 71.19 89 LEU A N 1
ATOM 702 C CA . LEU A 1 89 ? 5.602 2.285 -11.295 1.00 71.19 89 LEU A CA 1
ATOM 703 C C . LEU A 1 89 ? 5.692 1.156 -12.327 1.00 71.19 89 LEU A C 1
ATOM 705 O O . LEU A 1 89 ? 6.563 1.205 -13.186 1.00 71.19 89 LEU A O 1
ATOM 709 N N . ILE A 1 90 ? 4.770 0.189 -12.282 1.00 67.81 90 ILE A N 1
ATOM 710 C CA . ILE A 1 90 ? 4.748 -0.947 -13.217 1.00 67.81 90 ILE A CA 1
ATOM 711 C C . ILE A 1 90 ? 4.534 -0.476 -14.660 1.00 67.81 90 ILE A C 1
ATOM 713 O O . ILE A 1 90 ? 5.147 -1.012 -15.575 1.00 67.81 90 ILE A O 1
ATOM 717 N N . LEU A 1 91 ? 3.699 0.543 -14.877 1.00 68.75 91 LEU A N 1
ATOM 718 C CA . LEU A 1 91 ? 3.483 1.109 -16.211 1.00 68.75 91 LEU A CA 1
ATOM 719 C C . LEU A 1 91 ? 4.690 1.898 -16.735 1.00 68.75 91 LEU A C 1
ATOM 721 O O . LEU A 1 91 ? 4.962 1.861 -17.932 1.00 68.75 91 LEU A O 1
ATOM 725 N N . ALA A 1 92 ? 5.387 2.631 -15.863 1.00 69.06 92 ALA A N 1
ATOM 726 C CA . ALA A 1 92 ? 6.540 3.449 -16.240 1.00 69.06 92 ALA A CA 1
ATOM 727 C C . ALA A 1 92 ? 7.820 2.621 -16.423 1.00 69.06 92 ALA A C 1
ATOM 729 O O . ALA A 1 92 ? 8.663 2.955 -17.253 1.00 69.06 92 ALA A O 1
ATOM 730 N N . SER A 1 93 ? 7.973 1.556 -15.640 1.00 61.22 93 SER A N 1
ATOM 731 C CA . SER A 1 93 ? 9.106 0.642 -15.686 1.00 61.22 93 SER A CA 1
ATOM 732 C C . SER A 1 93 ? 8.595 -0.763 -15.351 1.00 61.22 93 SER A C 1
ATOM 734 O O . SER A 1 93 ? 8.474 -1.096 -14.170 1.00 61.22 93 SER A O 1
ATOM 736 N N . PRO A 1 94 ? 8.240 -1.574 -16.367 1.00 59.38 94 PRO A N 1
ATOM 737 C CA . PRO A 1 94 ? 7.796 -2.947 -16.159 1.00 59.38 94 PRO A CA 1
ATOM 738 C C . PRO A 1 94 ? 8.892 -3.715 -15.411 1.00 59.38 94 PRO A C 1
ATOM 740 O O . PRO A 1 94 ? 10.012 -3.782 -15.922 1.00 59.38 94 PRO A O 1
ATOM 743 N N . PRO A 1 95 ? 8.628 -4.289 -14.222 1.00 52.22 95 PRO A N 1
ATOM 744 C CA . PRO A 1 95 ? 9.612 -5.166 -13.603 1.00 52.22 95 PRO A CA 1
ATOM 745 C C . PRO A 1 95 ? 9.918 -6.365 -14.512 1.00 52.22 95 PRO A C 1
ATOM 747 O O . PRO A 1 95 ? 9.008 -6.952 -15.093 1.00 52.22 95 PRO A O 1
ATOM 750 N N . GLU A 1 96 ? 11.183 -6.772 -14.604 1.00 50.72 96 GLU A N 1
ATOM 751 C CA . GLU A 1 96 ? 11.541 -8.026 -15.273 1.00 50.72 96 GLU A CA 1
ATOM 752 C C . GLU A 1 96 ? 11.082 -9.216 -14.409 1.00 50.72 96 GLU A C 1
ATOM 754 O O . GLU A 1 96 ? 11.491 -9.361 -13.253 1.00 50.72 96 GLU A O 1
ATOM 759 N N . GLY A 1 97 ? 10.194 -10.055 -14.954 1.00 50.25 97 GLY A N 1
ATOM 760 C CA . GLY A 1 97 ? 9.680 -11.255 -14.292 1.00 50.25 97 GLY A CA 1
ATOM 761 C C . GLY A 1 97 ? 8.349 -11.759 -14.864 1.00 50.25 97 GLY A C 1
ATOM 762 O O . GLY A 1 97 ? 7.479 -10.977 -15.238 1.00 50.25 97 GLY A O 1
ATOM 763 N N . GLU A 1 98 ? 8.167 -13.082 -14.859 1.00 46.34 98 GLU A N 1
ATOM 764 C CA . GLU A 1 98 ? 7.041 -13.818 -15.473 1.00 46.34 98 GLU A CA 1
ATOM 765 C C . GLU A 1 98 ? 5.650 -13.261 -15.094 1.00 46.34 98 GLU A C 1
ATOM 767 O O . GLU A 1 98 ? 4.764 -13.112 -15.933 1.00 46.34 98 GLU A O 1
ATOM 772 N N . ALA A 1 99 ? 5.455 -12.881 -13.825 1.00 50.22 99 ALA A N 1
ATOM 773 C CA . ALA A 1 99 ? 4.182 -12.342 -13.337 1.00 50.22 99 ALA A CA 1
ATOM 774 C C . ALA A 1 99 ? 3.826 -10.970 -13.941 1.00 50.22 99 ALA A C 1
ATOM 776 O O . ALA A 1 99 ? 2.647 -10.621 -14.009 1.00 50.22 99 ALA A O 1
ATOM 777 N N . VAL A 1 100 ? 4.828 -10.199 -14.369 1.00 50.41 100 VAL A N 1
ATOM 778 C CA . VAL A 1 100 ? 4.685 -8.861 -14.956 1.00 50.41 100 VAL A CA 1
ATOM 779 C C . VAL A 1 100 ? 4.615 -8.934 -16.474 1.00 50.41 100 VAL A C 1
ATOM 781 O O . VAL A 1 100 ? 3.811 -8.210 -17.056 1.00 50.41 100 VAL A O 1
ATOM 784 N N . GLU A 1 101 ? 5.354 -9.846 -17.110 1.00 50.19 101 GLU A N 1
ATOM 785 C CA . GLU A 1 101 ? 5.163 -10.171 -18.531 1.00 50.19 101 GLU A CA 1
ATOM 786 C C . GLU A 1 101 ? 3.718 -10.606 -18.789 1.00 50.19 101 GLU A C 1
ATOM 788 O O . GLU A 1 101 ? 3.063 -10.054 -19.665 1.00 50.19 101 GLU A O 1
ATOM 793 N N . MET A 1 102 ? 3.141 -11.453 -17.925 1.00 53.84 102 MET A N 1
ATOM 794 C CA . MET A 1 102 ? 1.712 -11.794 -17.983 1.00 53.84 102 MET A CA 1
ATOM 795 C C . MET A 1 102 ? 0.778 -10.580 -17.843 1.00 53.84 102 MET A C 1
ATOM 797 O O . MET A 1 102 ? -0.331 -10.590 -18.383 1.00 53.84 102 MET A O 1
ATOM 801 N N . ILE A 1 103 ? 1.177 -9.556 -17.078 1.00 58.59 103 ILE A N 1
ATOM 802 C CA . ILE A 1 103 ? 0.413 -8.310 -16.948 1.00 58.59 103 ILE A CA 1
ATOM 803 C C . ILE A 1 103 ? 0.531 -7.525 -18.256 1.00 58.59 103 ILE A C 1
ATOM 805 O O . ILE A 1 103 ? -0.498 -7.231 -18.853 1.00 58.59 103 ILE A O 1
ATOM 809 N N . PHE A 1 104 ? 1.739 -7.256 -18.751 1.00 55.75 104 PHE A N 1
ATOM 810 C CA . PHE A 1 104 ? 1.962 -6.494 -19.984 1.00 55.75 104 PHE A CA 1
ATOM 811 C C . PHE A 1 104 ? 1.371 -7.166 -21.228 1.00 55.75 104 PHE A C 1
ATOM 813 O O . PHE A 1 104 ? 0.670 -6.500 -21.991 1.00 55.75 104 PHE A O 1
ATOM 820 N N . ASP A 1 105 ? 1.520 -8.481 -21.376 1.00 56.97 105 ASP A N 1
ATOM 821 C CA . ASP A 1 105 ? 0.925 -9.252 -22.472 1.00 56.97 105 ASP A CA 1
ATOM 822 C C . ASP A 1 105 ? -0.605 -9.162 -22.483 1.00 56.97 105 ASP A C 1
ATOM 824 O O . ASP A 1 105 ? -1.222 -9.077 -23.545 1.00 56.97 105 ASP A O 1
ATOM 828 N N . SER A 1 106 ? -1.238 -9.101 -21.305 1.00 54.69 106 SER A N 1
ATOM 829 C CA . SER A 1 106 ? -2.695 -8.935 -21.190 1.00 54.69 106 SER A CA 1
ATOM 830 C C . SER A 1 106 ? -3.192 -7.513 -21.517 1.00 54.69 106 SER A C 1
ATOM 832 O O . SER A 1 106 ? -4.396 -7.294 -21.714 1.00 54.69 106 SER A O 1
ATOM 834 N N . LEU A 1 107 ? -2.268 -6.546 -21.586 1.00 54.62 107 LEU A N 1
ATOM 835 C CA . LEU A 1 107 ? -2.515 -5.114 -21.788 1.00 54.62 107 LEU A CA 1
ATOM 836 C C . LEU A 1 107 ? -2.171 -4.630 -23.205 1.00 54.62 107 LEU A C 1
ATOM 838 O O . LEU A 1 107 ? -2.600 -3.536 -23.595 1.00 54.62 107 LEU A O 1
ATOM 842 N N . SER A 1 108 ? -1.441 -5.438 -23.977 1.00 50.25 108 SER A N 1
ATOM 843 C CA . SER A 1 108 ? -1.117 -5.231 -25.390 1.00 50.25 108 SER A CA 1
ATOM 844 C C . SER A 1 108 ? -2.373 -4.905 -26.212 1.00 50.25 108 SER A C 1
ATOM 846 O O . SER A 1 108 ? -3.253 -5.745 -26.381 1.00 50.25 108 SER A O 1
ATOM 848 N N . GLY A 1 109 ? -2.480 -3.668 -26.717 1.00 54.09 109 GLY A N 1
ATOM 849 C CA . GLY A 1 109 ? -3.573 -3.225 -27.601 1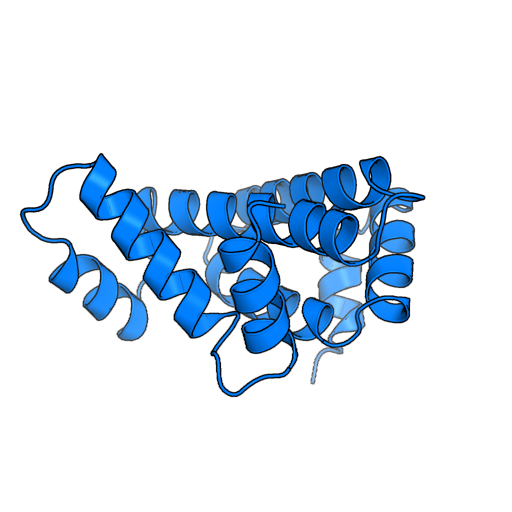.00 54.09 109 GLY A CA 1
ATOM 850 C C . GLY A 1 109 ? -4.758 -2.515 -26.929 1.00 54.09 109 GLY A C 1
ATOM 851 O O . GLY A 1 109 ? -5.730 -2.189 -27.610 1.00 54.09 109 GLY A O 1
ATOM 852 N N . ARG A 1 110 ? -4.708 -2.249 -25.617 1.00 59.97 110 ARG A N 1
ATOM 853 C CA . ARG A 1 110 ? -5.759 -1.510 -24.887 1.00 59.97 110 ARG A CA 1
ATOM 854 C C . ARG A 1 110 ? -5.451 -0.006 -24.795 1.00 59.97 110 ARG A C 1
ATOM 856 O O . ARG A 1 110 ? -4.291 0.389 -24.826 1.00 59.97 110 ARG A O 1
ATOM 863 N N . SER A 1 111 ? -6.479 0.841 -24.662 1.00 62.50 111 SER A N 1
ATOM 864 C CA . SER A 1 111 ? -6.286 2.279 -24.394 1.00 62.50 111 SER A CA 1
ATOM 865 C C . SER A 1 111 ? -5.594 2.500 -23.044 1.00 62.50 111 SER A C 1
ATOM 867 O O . SER A 1 111 ? -5.759 1.690 -22.134 1.00 62.50 111 SER A O 1
ATOM 869 N N . THR A 1 112 ? -4.860 3.603 -22.881 1.00 65.94 112 THR A N 1
ATOM 870 C CA . THR A 1 112 ? -4.075 3.930 -21.672 1.00 65.94 112 THR A CA 1
ATOM 871 C C . THR A 1 112 ? -4.894 3.868 -20.379 1.00 65.94 112 THR A C 1
ATOM 873 O O . THR A 1 112 ? -4.419 3.374 -19.362 1.00 65.94 112 THR A O 1
ATOM 876 N N . GLU A 1 113 ? -6.152 4.304 -20.424 1.00 65.56 113 GLU A N 1
ATOM 877 C CA . GLU A 1 113 ? -7.079 4.255 -19.287 1.00 65.56 113 GLU A CA 1
ATOM 878 C C . GLU A 1 113 ? -7.507 2.813 -18.954 1.00 65.56 113 GLU A C 1
ATOM 880 O O . GLU A 1 113 ? -7.507 2.392 -17.797 1.00 65.56 113 GLU A O 1
ATOM 885 N N . THR A 1 114 ? -7.768 2.003 -19.984 1.00 67.44 114 THR A N 1
ATOM 886 C CA . THR A 1 114 ? -8.076 0.573 -19.823 1.00 67.44 114 THR A CA 1
ATOM 887 C C . THR A 1 114 ? -6.858 -0.198 -19.312 1.00 67.44 114 THR A C 1
ATOM 889 O O . THR A 1 114 ? -7.002 -1.156 -18.551 1.00 67.44 114 THR A O 1
ATOM 892 N N . GLN A 1 115 ? -5.654 0.217 -19.712 1.00 64.62 115 GLN A N 1
ATOM 893 C CA . GLN A 1 115 ? -4.410 -0.373 -19.234 1.00 64.62 115 GLN A CA 1
ATOM 894 C C . GLN A 1 115 ? -4.185 -0.073 -17.750 1.00 64.62 115 GLN A C 1
ATOM 896 O O . GLN A 1 115 ? -3.926 -0.993 -16.979 1.00 64.62 115 GLN A O 1
ATOM 901 N N . GLN A 1 116 ? -4.366 1.182 -17.330 1.00 67.44 116 GLN A N 1
ATOM 902 C CA . GLN A 1 116 ? -4.285 1.578 -15.921 1.00 67.44 116 GLN A CA 1
ATOM 903 C C . GLN A 1 116 ? -5.284 0.820 -15.045 1.00 67.44 116 GLN A C 1
ATOM 905 O O . GLN A 1 116 ? -4.907 0.304 -13.992 1.00 67.44 116 GLN A O 1
ATOM 910 N N . PHE A 1 117 ? -6.535 0.695 -15.495 1.00 72.06 117 PHE A N 1
ATOM 911 C CA . PHE A 1 117 ? -7.554 -0.058 -14.767 1.00 72.06 117 PHE A CA 1
ATOM 912 C C . PHE A 1 117 ? -7.168 -1.534 -14.596 1.00 72.06 117 PHE A C 1
ATOM 914 O O . PHE A 1 117 ? -7.254 -2.081 -13.497 1.00 72.06 117 PHE A O 1
ATOM 921 N N . ALA A 1 118 ? -6.701 -2.178 -15.666 1.00 69.12 118 ALA A N 1
ATOM 922 C CA . ALA A 1 118 ? -6.334 -3.589 -15.636 1.00 69.12 118 ALA A CA 1
ATOM 923 C C . ALA A 1 118 ? -5.052 -3.861 -14.819 1.00 69.12 118 ALA A C 1
ATOM 925 O O . ALA A 1 118 ? -5.008 -4.853 -14.091 1.00 69.12 118 ALA A O 1
ATOM 926 N N . VAL A 1 119 ? -4.052 -2.968 -14.855 1.00 70.94 119 VAL A N 1
ATOM 927 C CA . VAL A 1 119 ? -2.877 -3.036 -13.960 1.00 70.94 119 VAL A CA 1
ATOM 928 C C . VAL A 1 119 ? -3.303 -2.898 -12.503 1.00 70.94 119 VAL A C 1
ATOM 930 O O . VAL A 1 119 ? -2.911 -3.721 -11.676 1.00 70.94 119 VAL A O 1
ATOM 933 N N . ARG A 1 120 ? -4.148 -1.909 -12.189 1.00 76.56 120 ARG A N 1
ATOM 934 C CA . ARG A 1 120 ? -4.667 -1.705 -10.832 1.00 76.56 120 ARG A CA 1
ATOM 935 C C . ARG A 1 120 ? -5.383 -2.951 -10.324 1.00 76.56 120 ARG A C 1
ATOM 937 O O . ARG A 1 120 ? -5.089 -3.412 -9.227 1.00 76.56 120 ARG A O 1
ATOM 944 N N . GLN A 1 121 ? -6.270 -3.527 -11.133 1.00 76.94 121 GLN A N 1
ATOM 945 C CA . GLN A 1 121 ? -7.002 -4.739 -10.770 1.00 76.94 121 GLN A CA 1
ATOM 946 C C . GLN A 1 121 ? -6.059 -5.924 -10.504 1.00 76.94 121 GLN A C 1
ATOM 948 O O . GLN A 1 121 ? -6.204 -6.608 -9.498 1.00 76.94 121 GLN A O 1
ATOM 953 N N . LYS A 1 122 ? -5.035 -6.123 -11.342 1.00 71.88 122 LYS A N 1
ATOM 954 C CA . LYS A 1 122 ? -4.015 -7.166 -11.140 1.00 71.88 122 LYS A CA 1
ATOM 955 C C . LYS A 1 122 ? -3.194 -6.967 -9.866 1.00 71.88 122 LYS A C 1
ATOM 957 O O . LYS A 1 122 ? -2.904 -7.938 -9.173 1.00 71.88 122 LYS A O 1
ATOM 962 N N . ILE A 1 123 ? -2.805 -5.731 -9.556 1.00 73.38 123 ILE A N 1
ATOM 963 C CA . ILE A 1 123 ? -2.074 -5.407 -8.324 1.00 73.38 123 ILE A CA 1
ATOM 964 C C . ILE A 1 123 ? -2.955 -5.660 -7.106 1.00 73.38 123 ILE A C 1
ATOM 966 O O . ILE A 1 123 ? -2.484 -6.226 -6.123 1.00 73.38 123 ILE A O 1
ATOM 970 N N . GLU A 1 124 ? -4.231 -5.293 -7.178 1.00 79.00 124 GLU A N 1
ATOM 971 C CA . GLU A 1 124 ? -5.201 -5.609 -6.134 1.00 79.00 124 GLU A CA 1
ATOM 972 C C . GLU A 1 124 ? -5.337 -7.125 -5.941 1.00 79.00 124 GLU A C 1
ATOM 974 O O . GLU A 1 124 ? -5.235 -7.583 -4.810 1.00 79.00 124 GLU A O 1
ATOM 979 N N . ASP A 1 125 ? -5.449 -7.918 -7.008 1.00 75.00 125 ASP A N 1
ATOM 980 C CA . ASP A 1 125 ? -5.529 -9.383 -6.905 1.00 75.00 125 ASP A CA 1
ATOM 981 C C . ASP A 1 125 ? -4.250 -10.007 -6.312 1.00 75.00 125 ASP A C 1
ATOM 983 O O . ASP A 1 125 ? -4.311 -10.990 -5.574 1.00 75.00 125 ASP A O 1
ATOM 987 N N . LEU A 1 126 ? -3.077 -9.436 -6.603 1.00 71.00 126 LEU A N 1
ATOM 988 C CA . LEU A 1 126 ? -1.783 -9.921 -6.104 1.00 71.00 126 LEU A CA 1
ATOM 989 C C . LEU A 1 126 ? -1.522 -9.537 -4.641 1.00 71.00 126 LEU A C 1
ATOM 991 O O . LEU A 1 126 ? -0.958 -10.318 -3.866 1.00 71.00 126 LEU A O 1
ATOM 995 N N . LEU A 1 127 ? -1.875 -8.309 -4.268 1.00 69.56 127 LEU A N 1
ATOM 996 C CA . LEU A 1 127 ? -1.589 -7.745 -2.951 1.00 69.56 127 LEU A CA 1
ATOM 997 C C . LEU A 1 127 ? -2.710 -7.997 -1.947 1.00 69.56 127 LEU A C 1
ATOM 999 O O . LEU A 1 127 ? -2.436 -8.141 -0.756 1.00 69.56 127 LEU A O 1
ATOM 1003 N N . LEU A 1 128 ? -3.951 -8.049 -2.423 1.00 78.00 128 LEU A N 1
ATOM 1004 C CA . LEU A 1 128 ? -5.180 -8.095 -1.636 1.00 78.00 128 LEU A CA 1
ATOM 1005 C C . LEU A 1 128 ? -6.123 -9.205 -2.144 1.00 78.00 128 LEU A C 1
ATOM 1007 O O . LEU A 1 128 ? -7.294 -8.930 -2.420 1.00 78.00 128 LEU A O 1
ATOM 1011 N N . PRO A 1 129 ? -5.656 -10.463 -2.259 1.00 76.19 129 PRO A N 1
ATOM 1012 C CA . PRO A 1 129 ? -6.473 -11.536 -2.811 1.00 76.19 129 PRO A CA 1
ATOM 1013 C C . PRO A 1 129 ? -7.719 -11.777 -1.945 1.00 76.19 129 PRO A C 1
ATOM 1015 O O . PRO A 1 129 ? -7.667 -11.708 -0.712 1.00 76.19 129 PRO A O 1
ATOM 1018 N N . GLU A 1 130 ? -8.864 -12.031 -2.588 1.00 76.12 130 GLU A N 1
ATOM 1019 C CA . GLU A 1 130 ? -10.186 -12.073 -1.934 1.00 76.12 130 GLU A CA 1
ATOM 1020 C C . GLU A 1 130 ? -10.337 -13.189 -0.882 1.00 76.12 130 GLU A C 1
ATOM 1022 O O . GLU A 1 130 ? -11.231 -13.154 -0.030 1.00 76.12 130 GLU A O 1
ATOM 1027 N N . ASP A 1 131 ? -9.466 -14.191 -0.921 1.00 74.19 131 ASP A N 1
ATOM 1028 C CA . ASP A 1 131 ? -9.407 -15.268 0.060 1.00 74.19 131 ASP A CA 1
ATOM 1029 C C . ASP A 1 131 ? -8.795 -14.814 1.399 1.00 74.19 131 ASP A C 1
ATOM 1031 O O . ASP A 1 131 ? -9.114 -15.404 2.437 1.00 74.19 131 ASP A O 1
ATOM 1035 N N . THR A 1 132 ? -8.026 -13.719 1.412 1.00 74.06 132 THR A N 1
ATOM 1036 C CA . THR A 1 132 ? -7.427 -13.124 2.615 1.00 74.06 132 THR A CA 1
ATOM 1037 C C . THR A 1 132 ? -8.360 -12.153 3.337 1.00 74.06 132 THR A C 1
ATOM 1039 O O . THR A 1 132 ? -9.235 -11.513 2.751 1.00 74.06 132 THR A O 1
ATOM 1042 N N . SER A 1 133 ? -8.150 -11.994 4.647 1.00 74.31 133 SER A N 1
ATOM 1043 C CA . SER A 1 133 ? -8.906 -11.045 5.475 1.00 74.31 133 SER A CA 1
ATOM 1044 C C . SER A 1 133 ? -8.799 -9.606 4.962 1.00 74.31 133 SER A C 1
ATOM 1046 O O . SER A 1 133 ? -9.808 -8.904 4.917 1.00 74.31 133 SER A O 1
ATOM 1048 N N . ILE A 1 134 ? -7.612 -9.183 4.513 1.00 76.19 134 ILE A N 1
ATOM 1049 C CA . ILE A 1 134 ? -7.393 -7.838 3.971 1.00 76.19 134 ILE A CA 1
ATOM 1050 C C . ILE A 1 134 ? -8.076 -7.648 2.608 1.00 76.19 134 ILE A C 1
ATOM 1052 O O . ILE A 1 134 ? -8.704 -6.612 2.390 1.00 76.19 134 ILE A O 1
ATOM 1056 N N . GLY A 1 135 ? -8.060 -8.664 1.736 1.00 78.19 135 GLY A N 1
ATOM 1057 C CA . GLY A 1 135 ? -8.757 -8.626 0.447 1.00 78.19 135 GLY A CA 1
ATOM 1058 C C . GLY A 1 135 ? -10.274 -8.515 0.587 1.00 78.19 135 GLY A C 1
ATOM 1059 O O . GLY A 1 135 ? -10.909 -7.706 -0.091 1.00 78.19 135 GLY A O 1
ATOM 1060 N N . ARG A 1 136 ? -10.878 -9.239 1.542 1.00 80.62 136 ARG A N 1
ATOM 1061 C CA . ARG A 1 136 ? -12.323 -9.123 1.829 1.00 80.62 136 ARG A CA 1
ATOM 1062 C C . ARG A 1 136 ? -12.706 -7.742 2.346 1.00 80.62 136 ARG A C 1
ATOM 1064 O O . ARG A 1 136 ? -13.732 -7.199 1.934 1.00 80.62 136 ARG A O 1
ATOM 1071 N N . VAL A 1 137 ? -11.892 -7.168 3.233 1.00 79.81 137 VAL A N 1
ATOM 1072 C CA . VAL A 1 137 ? -12.114 -5.809 3.749 1.00 79.81 137 VAL A CA 1
ATOM 1073 C C . VAL A 1 137 ? -11.996 -4.793 2.614 1.00 79.81 137 VAL A C 1
ATOM 1075 O O . VAL A 1 137 ? -12.883 -3.955 2.470 1.00 79.81 137 VAL A O 1
ATOM 1078 N N . TRP A 1 138 ? -10.983 -4.916 1.754 1.00 81.69 138 TRP A N 1
ATOM 1079 C CA . TRP A 1 138 ? -10.806 -4.042 0.594 1.00 81.69 138 TRP A CA 1
ATOM 1080 C C . TRP A 1 138 ? -11.987 -4.103 -0.381 1.00 81.69 138 TRP A C 1
ATOM 1082 O O . TRP A 1 138 ? -12.542 -3.071 -0.761 1.00 81.69 138 TRP A O 1
ATOM 1092 N N . LYS A 1 139 ? -12.457 -5.309 -0.720 1.00 81.69 139 LYS A N 1
ATOM 1093 C CA . LYS A 1 139 ? -13.659 -5.502 -1.543 1.00 81.69 139 LYS A CA 1
ATOM 1094 C C . LYS A 1 139 ? -14.896 -4.869 -0.900 1.00 81.69 139 LYS A C 1
ATOM 1096 O O . LYS A 1 139 ? -15.669 -4.196 -1.585 1.00 81.69 139 LYS A O 1
ATOM 1101 N N . SER A 1 140 ? -15.059 -5.030 0.416 1.00 80.75 140 SER A N 1
ATOM 1102 C CA . SER A 1 140 ? -16.148 -4.394 1.161 1.00 80.75 140 SER A CA 1
ATOM 1103 C C . SER A 1 140 ? -16.062 -2.867 1.099 1.00 80.75 140 SER A C 1
ATOM 1105 O O . SER A 1 140 ? -17.092 -2.230 0.895 1.00 80.75 140 SER A O 1
ATOM 1107 N N . ILE A 1 141 ? -14.872 -2.274 1.232 1.00 80.50 141 ILE A N 1
ATOM 1108 C CA . ILE A 1 141 ? -14.664 -0.821 1.115 1.00 80.50 141 ILE A CA 1
ATOM 1109 C C . ILE A 1 141 ? -15.092 -0.337 -0.277 1.00 80.50 141 ILE A C 1
ATOM 1111 O O . ILE A 1 141 ? -15.965 0.525 -0.378 1.00 80.50 141 ILE A O 1
ATOM 1115 N N . LYS A 1 142 ? -14.585 -0.966 -1.349 1.00 80.06 142 LYS A N 1
ATOM 1116 C CA . LYS A 1 142 ? -14.929 -0.592 -2.733 1.00 80.06 142 LYS A CA 1
ATOM 1117 C C . LYS A 1 142 ? -16.423 -0.714 -3.035 1.00 80.06 142 LYS A C 1
ATOM 1119 O O . LYS A 1 142 ? -16.990 0.160 -3.679 1.00 80.06 142 LYS A O 1
ATOM 1124 N N . SER A 1 143 ? -17.078 -1.769 -2.545 1.00 79.56 143 SER A N 1
ATOM 1125 C CA . SER A 1 143 ? -18.521 -1.977 -2.764 1.00 79.56 143 SER A CA 1
ATOM 1126 C C . SER A 1 143 ? -19.415 -0.947 -2.064 1.00 79.56 143 SER A C 1
ATOM 1128 O O . SER A 1 143 ? -20.566 -0.776 -2.455 1.00 79.56 143 SER A O 1
ATOM 1130 N N . ARG A 1 144 ? -18.896 -0.260 -1.039 1.00 73.69 144 ARG A N 1
ATOM 1131 C CA . ARG A 1 144 ? -19.631 0.743 -0.256 1.00 73.69 144 ARG A CA 1
ATOM 1132 C C . ARG A 1 144 ? -19.401 2.177 -0.736 1.00 73.69 144 ARG A C 1
ATOM 1134 O O . ARG A 1 144 ? -20.070 3.071 -0.233 1.00 73.69 144 ARG A O 1
ATOM 1141 N N . GLY A 1 145 ? -18.476 2.403 -1.674 1.00 61.94 145 GLY A N 1
ATOM 1142 C CA . GLY A 1 145 ? -1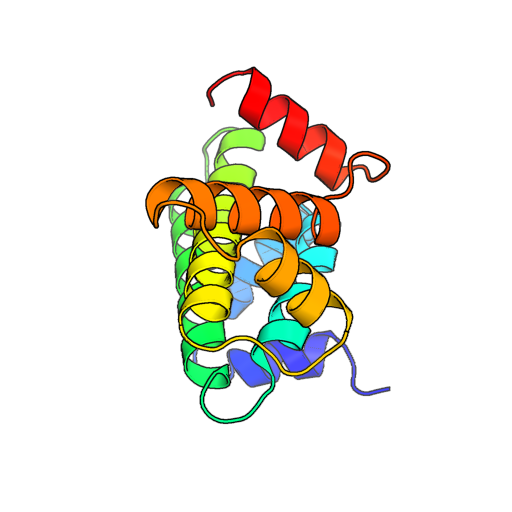8.140 3.744 -2.171 1.00 61.94 145 GLY A CA 1
ATOM 1143 C C . GLY A 1 145 ? -17.517 4.673 -1.120 1.00 61.94 145 GLY A C 1
ATOM 1144 O O . GLY A 1 145 ? -17.509 5.884 -1.323 1.00 61.94 145 GLY A O 1
ATOM 1145 N N . VAL A 1 146 ? -17.028 4.113 -0.004 1.00 51.94 146 VAL A N 1
ATOM 1146 C CA . VAL A 1 146 ? -16.226 4.824 1.012 1.00 51.94 146 VAL A CA 1
ATOM 1147 C C . VAL A 1 146 ? -14.858 5.092 0.436 1.00 51.94 146 VAL A C 1
ATOM 1149 O O . VAL A 1 146 ? -14.346 4.182 -0.253 1.00 51.94 146 VAL A O 1
#

Radius of gyration: 15.28 Å; chains: 1; bounding box: 37×28×43 Å

Sequence (146 aa):
MRNRDEQMTSYFKDDEKSKIILHILETDWPTAMQVVPRALQYMRTGETVAYGEKVLRASLAAYNAALGLPDQTRLKAFLEPLIEGLSALILASPPEGEAVEMIFDSLSGRSTETQQFAVRQKIEDLLLPEDTSIGRVWKSIKSRGV

Organism: Pseudomonas putida (NCBI:txid303)

pLDDT: mean 70.66, std 11.49, range [37.66, 89.12]

Foldseek 3Di:
DCDPVNVVCVLCVPPPPLVVLVVVCCVLPVLLSVLLVVLCVLQPPPPSNVLSSVLQVQLSVQLVVCPPPDSLSSSCSNVVSSLLSSLVSCVVPPDPDDLSVVLVVVQPPDDPVVSSVSSSVSSLCVRQNCVDPRVVSVVVSVVVVD

Secondary structure (DSSP, 8-state):
---HHHHHHHHTTT-HHHHHHHHHHHHH-TTGGGHHHHHHHHT-STTHHHHHHHHHHHHHHHHHHTTTS-HHHHHHHHHHHHHHHHHHHHHHSPPSSHHHHHHHHHHTT--HHHHHHHHHHHHHHHHS-TTSHHHHHHHHHHHHT-